Protein AF-A0A9X7UBG2-F1 (afdb_monomer)

Sequence (138 aa):
MLVGFPLSFCSSIQIGGALCTTSTKRLILLAQLKHALGKHALEEENAIYPAMRQHGLLAESYTLHAEHGYVKQYLYKLTDLVKDNDAFQLKLANFRCDIETHMRDEEHDLFPRLKLALEKADGDYLARRMNQEGLKLA

Nearest PDB structures (foldseek):
  1zww-assembly1_B  TM=4.017E-01  e=1.071E+00  Mus musculus
  4jps-assembly1_B  TM=2.992E-01  e=3.348E+00  Homo sapiens
  5vlr-assembly2_B  TM=2.593E-01  e=7.871E+00  Homo sapiens

Mean predicted aligned error: 8.25 Å

Foldseek 3Di:
DDDDDDPDDPDDPDPDPDLVVQLVVLVVVLVVVCLVLVLVCQLCVFFVLVLCCVLVNVVVSVVLNVLVVVLVVLSVVLNVCSSPVPVNVVSVVVSVVSVVVSVCCVVPPVVVVSVVSDDPVVVVVSVVSSVVSSVVSD

pLDDT: mean 88.34, std 19.59, range [34.12, 98.5]

Radius of gyration: 23.53 Å; Cα contacts (8 Å, |Δi|>4): 71; chains: 1; bounding box: 85×21×51 Å

Solvent-accessible surface area (backbone atoms only — not comparable to full-atom values): 7860 Å² total; per-residue (Å²): 135,91,83,85,82,82,91,80,80,92,69,85,76,79,87,79,71,68,67,64,60,55,30,50,53,48,52,54,53,49,52,52,49,51,50,54,52,50,29,54,50,43,17,34,68,74,29,50,37,57,47,29,46,75,58,78,36,48,69,58,34,52,50,54,55,52,50,53,54,52,54,54,50,48,58,53,52,50,62,76,25,52,84,41,64,68,64,30,50,55,53,49,53,54,49,49,53,52,50,61,46,52,53,46,49,37,69,74,45,52,49,55,52,49,56,71,60,41,55,72,70,56,47,60,48,48,56,52,46,23,54,58,44,33,59,78,68,107

Organism: Sphingobium yanoikuyae (NCBI:txid13690)

Structure (mmCIF, N/CA/C/O backbone):
data_AF-A0A9X7UBG2-F1
#
_entry.id   AF-A0A9X7UBG2-F1
#
loop_
_atom_site.group_PDB
_atom_site.id
_atom_site.type_symbol
_atom_site.label_atom_id
_atom_site.label_alt_id
_atom_site.label_comp_id
_atom_site.label_asym_id
_atom_site.label_entity_id
_atom_site.label_seq_id
_atom_site.pdbx_PDB_ins_code
_atom_site.Cartn_x
_atom_site.Cartn_y
_atom_site.Cartn_z
_atom_site.occupancy
_atom_site.B_iso_or_equiv
_atom_site.auth_seq_id
_atom_site.auth_comp_id
_atom_site.auth_asym_id
_atom_site.auth_atom_id
_atom_site.pdbx_PDB_model_num
ATOM 1 N N . MET A 1 1 ? -67.925 -5.664 27.340 1.00 38.84 1 MET A N 1
ATOM 2 C CA . MET A 1 1 ? -66.690 -6.388 27.715 1.00 38.84 1 MET A CA 1
ATOM 3 C C . MET A 1 1 ? -65.550 -5.651 27.010 1.00 38.84 1 MET A C 1
ATOM 5 O O . MET A 1 1 ? -65.383 -5.857 25.824 1.00 38.84 1 MET A O 1
ATOM 9 N N . LEU A 1 2 ? -64.967 -4.552 27.505 1.00 38.53 2 LEU A N 1
ATOM 10 C CA . LEU A 1 2 ? -64.178 -4.355 28.733 1.00 38.53 2 LEU A CA 1
ATOM 11 C C . LEU A 1 2 ? -63.195 -5.495 28.998 1.00 38.53 2 LEU A C 1
ATOM 13 O O . LEU A 1 2 ? -63.617 -6.491 29.570 1.00 38.53 2 LEU A O 1
ATOM 17 N N . VAL A 1 3 ? -61.952 -5.341 28.519 1.00 41.19 3 VAL A N 1
ATOM 18 C CA . VAL A 1 3 ? -60.650 -5.256 29.241 1.00 41.19 3 VAL A CA 1
ATOM 19 C C . VAL A 1 3 ? -59.547 -5.319 28.158 1.00 41.19 3 VAL A C 1
ATOM 21 O O . VAL A 1 3 ? -59.622 -6.155 27.272 1.00 41.19 3 VAL A O 1
ATOM 24 N N . GLY A 1 4 ? -58.570 -4.421 28.018 1.00 34.66 4 GLY A N 1
ATOM 25 C CA . GLY A 1 4 ? -57.716 -3.806 29.030 1.00 34.66 4 GLY A CA 1
ATOM 26 C C . GLY A 1 4 ? -56.304 -4.398 28.894 1.00 34.66 4 GLY A C 1
ATOM 27 O O . GLY A 1 4 ? -55.947 -5.267 29.677 1.00 34.66 4 GLY A O 1
ATOM 28 N N . PHE A 1 5 ? -55.524 -3.983 27.885 1.00 35.00 5 PHE A N 1
ATOM 29 C CA . PHE A 1 5 ? -54.097 -4.331 27.792 1.00 35.00 5 PHE A CA 1
ATOM 30 C C . PHE A 1 5 ? -53.282 -3.239 28.502 1.00 35.00 5 PHE A C 1
ATOM 32 O O . PHE A 1 5 ? -53.457 -2.061 28.177 1.00 35.00 5 PHE A O 1
ATOM 39 N N . PRO A 1 6 ? -52.441 -3.578 29.492 1.00 44.09 6 PRO A N 1
ATOM 40 C CA . PRO A 1 6 ? -51.779 -2.578 30.309 1.00 44.09 6 PRO A CA 1
ATOM 41 C C . PRO A 1 6 ? -50.622 -1.926 29.547 1.00 44.09 6 PRO A C 1
ATOM 43 O O . PRO A 1 6 ? -49.704 -2.587 29.064 1.00 44.09 6 PRO A O 1
ATOM 46 N N . LEU A 1 7 ? -50.648 -0.595 29.517 1.00 42.06 7 LEU A N 1
ATOM 47 C CA . LEU A 1 7 ? -49.446 0.226 29.469 1.00 42.06 7 LEU A CA 1
ATOM 48 C C . LEU A 1 7 ? -48.700 0.022 30.792 1.00 42.06 7 LEU A C 1
ATOM 50 O O . LEU A 1 7 ? -49.203 0.437 31.832 1.00 42.06 7 LEU A O 1
ATOM 54 N N . SER A 1 8 ? -47.542 -0.638 30.743 1.00 39.44 8 SER A N 1
ATOM 55 C CA . SER A 1 8 ? -46.339 -0.371 31.551 1.00 39.44 8 SER A CA 1
ATOM 56 C C . SER A 1 8 ? -45.512 -1.649 31.698 1.00 39.44 8 SER A C 1
ATOM 58 O O . SER A 1 8 ? -45.844 -2.540 32.475 1.00 39.44 8 SER A O 1
ATOM 60 N N . PHE A 1 9 ? -44.390 -1.709 30.985 1.00 34.12 9 PHE A N 1
ATOM 61 C CA . PHE A 1 9 ? -43.187 -2.320 31.537 1.00 34.12 9 PHE A CA 1
ATOM 62 C C . PHE A 1 9 ? -41.977 -1.556 31.004 1.00 34.12 9 PHE A C 1
ATOM 64 O O . PHE A 1 9 ? -41.339 -1.922 30.021 1.00 34.12 9 PHE A O 1
ATOM 71 N N . CYS A 1 10 ? -41.693 -0.427 31.652 1.00 42.75 10 CYS A N 1
ATOM 72 C CA . CYS A 1 10 ? -40.337 0.090 31.685 1.00 42.75 10 CYS A CA 1
ATOM 73 C C . CYS A 1 10 ? -39.539 -0.873 32.569 1.00 42.75 10 CYS A C 1
ATOM 75 O O . CYS A 1 10 ? -39.692 -0.873 33.787 1.00 42.75 10 CYS A O 1
ATOM 77 N N . SER A 1 11 ? -38.743 -1.737 31.950 1.00 36.78 11 SER A N 1
ATOM 78 C CA . SER A 1 11 ? -37.726 -2.504 32.657 1.00 36.78 11 SER A CA 1
ATOM 79 C C . SER A 1 11 ? -36.544 -2.706 31.724 1.00 36.78 11 SER A C 1
ATOM 81 O O . SER A 1 11 ? -36.512 -3.621 30.908 1.00 36.78 11 SER A O 1
ATOM 83 N N . SER A 1 12 ? -35.607 -1.767 31.824 1.00 41.56 12 SER A N 1
ATOM 84 C CA . SER A 1 12 ? -34.174 -2.035 31.928 1.00 41.56 12 SER A CA 1
ATOM 85 C C . SER A 1 12 ? -33.688 -3.304 31.223 1.00 41.56 12 SER A C 1
ATOM 87 O O . SER A 1 12 ? -33.341 -4.290 31.871 1.00 41.56 12 SER A O 1
ATOM 89 N N . ILE A 1 13 ? -33.600 -3.267 29.892 1.00 40.12 13 ILE A N 1
ATOM 90 C CA . ILE A 1 13 ? -32.719 -4.192 29.181 1.00 40.12 13 ILE A CA 1
ATOM 91 C C . ILE A 1 13 ? -31.291 -3.727 29.455 1.00 40.12 13 ILE A C 1
ATOM 93 O O . ILE A 1 13 ? -30.871 -2.640 29.062 1.00 40.12 13 ILE A O 1
ATOM 97 N N . GLN A 1 14 ? -30.575 -4.559 30.204 1.00 43.22 14 GLN A N 1
ATOM 98 C CA . GLN A 1 14 ? -29.175 -4.403 30.568 1.00 43.22 14 GLN A CA 1
ATOM 99 C C . GLN A 1 14 ? -28.290 -4.254 29.319 1.00 43.22 14 GLN A C 1
ATOM 101 O O . GLN A 1 14 ? -27.798 -5.235 28.763 1.00 43.22 14 GLN A O 1
ATOM 106 N N . ILE A 1 15 ? -27.997 -3.015 28.927 1.00 49.28 15 ILE A N 1
ATOM 107 C CA . ILE A 1 15 ? -26.828 -2.693 28.103 1.00 49.28 15 ILE A CA 1
ATOM 108 C C . ILE A 1 15 ? -25.630 -2.607 29.053 1.00 49.28 15 ILE A C 1
ATOM 110 O O . ILE A 1 15 ? -25.264 -1.533 29.514 1.00 49.28 15 ILE A O 1
ATOM 114 N N . GLY A 1 16 ? -25.065 -3.753 29.437 1.00 41.94 16 GLY A N 1
ATOM 115 C CA . GLY A 1 16 ? -23.962 -3.760 30.410 1.00 41.94 16 GLY A CA 1
ATOM 116 C C . GLY A 1 16 ? -22.938 -4.889 30.306 1.00 41.94 16 GLY A C 1
ATOM 117 O O . GLY A 1 16 ? -21.889 -4.781 30.928 1.00 41.94 16 GLY A O 1
ATOM 118 N N . GLY A 1 17 ? -23.183 -5.951 29.527 1.00 42.47 17 GLY A N 1
ATOM 119 C CA . GLY A 1 17 ? -22.313 -7.144 29.543 1.00 42.47 17 GLY A CA 1
ATOM 120 C C . G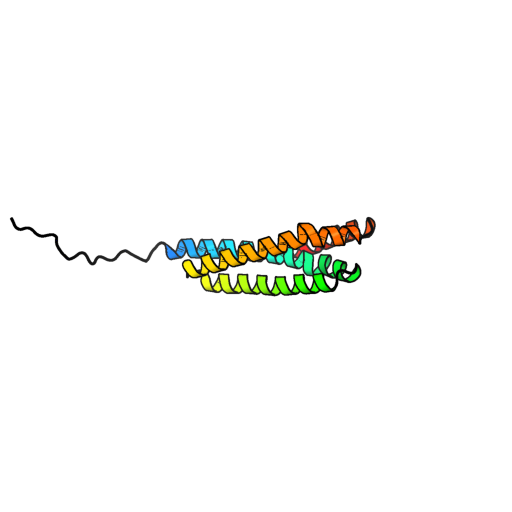LY A 1 17 ? -21.634 -7.519 28.221 1.00 42.47 17 GLY A C 1
ATOM 121 O O . GLY A 1 17 ? -20.519 -8.031 28.230 1.00 42.47 17 GLY A O 1
ATOM 122 N N . ALA A 1 18 ? -22.264 -7.257 27.071 1.00 49.97 18 ALA A N 1
ATOM 123 C CA . ALA A 1 18 ? -21.814 -7.802 25.779 1.00 49.97 18 ALA A CA 1
ATOM 124 C C . ALA A 1 18 ? -20.815 -6.912 25.007 1.00 49.97 18 ALA A C 1
ATOM 126 O O . ALA A 1 18 ? -20.151 -7.373 24.074 1.00 49.97 18 ALA A O 1
ATOM 127 N N . LEU A 1 19 ? -20.681 -5.637 25.387 1.00 51.12 19 LEU A N 1
ATOM 128 C CA . LEU A 1 19 ? -19.834 -4.679 24.665 1.00 51.12 19 LEU A CA 1
ATOM 129 C C . LEU A 1 19 ? -18.331 -4.955 24.873 1.00 51.12 19 LEU A C 1
ATOM 131 O O . LEU A 1 19 ? -17.526 -4.758 23.963 1.00 51.12 19 LEU A O 1
ATOM 135 N N . CYS A 1 20 ? -17.955 -5.465 26.053 1.00 58.25 20 CYS A N 1
ATOM 136 C CA . CYS A 1 20 ? -16.562 -5.695 26.446 1.00 58.25 20 CYS A CA 1
ATOM 137 C C . CYS A 1 20 ? -15.910 -6.857 25.672 1.00 58.25 20 CYS A C 1
ATOM 139 O O . CYS A 1 20 ? -14.753 -6.758 25.258 1.00 58.25 20 CYS A O 1
ATOM 141 N N . THR A 1 21 ? -16.654 -7.929 25.380 1.00 63.06 21 THR A N 1
ATOM 142 C CA . THR A 1 21 ? -16.121 -9.116 24.685 1.00 63.06 21 THR A CA 1
ATOM 143 C C . THR A 1 21 ? -15.973 -8.886 23.179 1.00 63.06 21 THR A C 1
ATOM 145 O O . THR A 1 21 ? -14.944 -9.229 22.594 1.00 63.06 21 THR A O 1
ATOM 148 N N . THR A 1 22 ? -16.952 -8.227 22.550 1.00 79.50 22 THR A N 1
ATOM 149 C CA . THR A 1 22 ? -16.932 -7.929 21.107 1.00 79.50 22 THR A CA 1
ATOM 150 C C . THR A 1 22 ? -15.878 -6.876 20.757 1.00 79.50 22 THR A C 1
ATOM 152 O O . THR A 1 22 ? -15.122 -7.062 19.803 1.00 79.50 22 THR A O 1
ATOM 155 N N . SER A 1 23 ? -15.765 -5.809 21.557 1.00 83.62 23 SER A N 1
ATOM 156 C CA . SER A 1 23 ? -14.714 -4.789 21.406 1.00 83.62 23 SER A CA 1
ATOM 157 C C . SER A 1 23 ? -13.316 -5.394 21.565 1.00 83.62 23 SER A C 1
ATOM 159 O O . SER A 1 23 ? -12.428 -5.116 20.763 1.00 83.62 23 SER A O 1
ATOM 161 N N . THR A 1 24 ? -13.117 -6.256 22.566 1.00 90.50 24 THR A N 1
ATOM 162 C CA . THR A 1 24 ? -11.827 -6.933 22.782 1.00 90.50 24 THR A CA 1
ATOM 163 C C . THR A 1 24 ? -11.462 -7.833 21.604 1.00 90.50 24 THR A C 1
ATOM 165 O O . THR A 1 24 ? -10.340 -7.767 21.104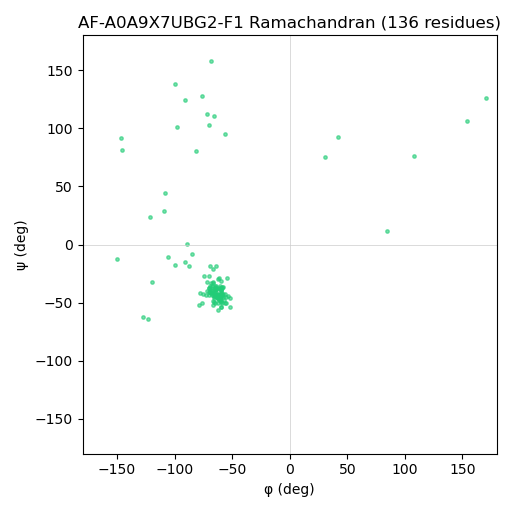 1.00 90.50 24 THR A O 1
ATOM 168 N N . LYS A 1 25 ? -12.418 -8.618 21.086 1.00 92.94 25 LYS A N 1
ATOM 169 C CA . LYS A 1 25 ? -12.191 -9.445 19.892 1.00 92.94 25 LYS A CA 1
ATOM 170 C C . LYS A 1 25 ? -11.810 -8.599 18.672 1.00 92.94 25 LYS A C 1
ATOM 172 O O . LYS A 1 25 ? -10.884 -8.964 17.953 1.00 92.94 25 LYS A O 1
ATOM 177 N N . ARG A 1 26 ? -12.480 -7.460 18.449 1.00 94.75 26 ARG A N 1
ATOM 178 C CA . ARG A 1 26 ? -12.131 -6.525 17.363 1.00 94.75 26 ARG A CA 1
ATOM 179 C C . ARG A 1 26 ? -10.726 -5.972 17.507 1.00 94.75 26 ARG A C 1
ATOM 181 O O . ARG A 1 26 ? -10.017 -5.923 16.515 1.00 94.75 26 ARG A O 1
ATOM 188 N N . LEU A 1 27 ? -10.322 -5.585 18.714 1.00 95.56 27 LEU A N 1
ATOM 189 C CA . LEU A 1 27 ? -8.974 -5.079 18.969 1.00 95.56 27 LEU A CA 1
ATOM 190 C C . LEU A 1 27 ? -7.904 -6.118 18.624 1.00 95.56 27 LEU A C 1
ATOM 192 O O . LEU A 1 27 ? -6.934 -5.779 17.952 1.00 95.56 27 LEU A O 1
ATOM 196 N N . ILE A 1 28 ? -8.105 -7.379 19.021 1.00 96.44 28 ILE A N 1
ATOM 197 C CA . ILE A 1 28 ? -7.180 -8.477 18.704 1.00 96.44 28 ILE A CA 1
ATOM 198 C C . ILE A 1 28 ? -7.088 -8.688 17.187 1.00 96.44 28 ILE A C 1
ATOM 200 O O . ILE A 1 28 ? -5.991 -8.701 16.633 1.00 96.44 28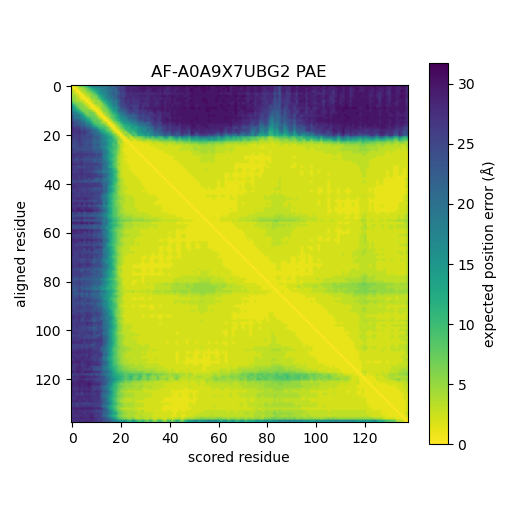 ILE A O 1
ATOM 204 N N . LEU A 1 29 ? -8.231 -8.799 16.503 1.00 96.94 29 LEU A N 1
ATOM 205 C CA . LEU A 1 29 ? -8.264 -8.999 15.051 1.00 96.94 29 LEU A CA 1
ATOM 206 C C . LEU A 1 29 ? -7.684 -7.798 14.291 1.00 96.94 29 LEU A C 1
ATOM 208 O O . LEU A 1 29 ? -6.963 -7.974 13.316 1.00 96.94 29 LEU A O 1
ATOM 212 N N . LEU A 1 30 ? -7.952 -6.574 14.750 1.00 97.12 30 LEU A N 1
ATOM 213 C CA . LEU A 1 30 ? -7.397 -5.365 14.148 1.00 97.12 30 LEU A CA 1
ATOM 214 C C . LEU A 1 30 ? -5.881 -5.284 14.359 1.00 97.12 30 LEU A C 1
ATOM 216 O O . LEU A 1 30 ? -5.176 -4.839 13.461 1.00 97.12 30 LEU A O 1
ATOM 220 N N . ALA A 1 31 ? -5.362 -5.735 15.504 1.00 97.62 31 ALA A N 1
ATOM 221 C CA . ALA A 1 31 ? -3.921 -5.833 15.728 1.00 97.62 31 ALA A CA 1
ATOM 222 C C . ALA A 1 31 ? -3.264 -6.844 14.772 1.00 97.62 31 ALA A C 1
ATOM 224 O O . ALA A 1 31 ? -2.239 -6.531 14.171 1.00 97.62 31 ALA A O 1
ATOM 225 N N . GLN A 1 32 ? -3.886 -8.010 14.567 1.00 97.81 32 GLN A N 1
ATOM 226 C CA . GLN A 1 32 ? -3.425 -9.002 13.588 1.00 97.81 32 GLN A CA 1
ATOM 227 C C . GLN A 1 32 ? -3.454 -8.447 12.160 1.00 97.81 32 GLN A C 1
ATOM 229 O O . GLN A 1 32 ? -2.480 -8.597 11.426 1.00 97.81 32 GLN A O 1
ATOM 234 N N . LEU A 1 33 ? -4.529 -7.747 11.787 1.00 97.75 33 LEU A N 1
ATOM 235 C CA . LEU A 1 33 ? -4.656 -7.118 10.473 1.00 97.75 33 LEU A CA 1
ATOM 236 C C . LEU A 1 33 ? -3.593 -6.032 10.255 1.00 97.75 33 LEU A C 1
ATOM 238 O O . LEU A 1 33 ? -2.957 -6.004 9.207 1.00 97.75 33 LEU A O 1
ATOM 242 N N . LYS A 1 34 ? -3.352 -5.173 11.255 1.00 98.06 34 LYS A N 1
ATOM 243 C CA . LYS A 1 34 ? -2.282 -4.162 11.216 1.00 98.06 34 LYS A CA 1
ATOM 244 C C . LYS A 1 34 ? -0.911 -4.792 11.017 1.00 98.06 34 LYS A C 1
ATOM 246 O O . LYS A 1 34 ? -0.111 -4.262 10.257 1.00 98.06 34 LYS A O 1
ATOM 251 N N . HIS A 1 35 ? -0.641 -5.893 11.709 1.00 97.75 35 HIS A N 1
ATOM 252 C CA . HIS A 1 35 ? 0.624 -6.600 11.584 1.00 97.75 35 HIS A CA 1
ATOM 253 C C . HIS A 1 35 ? 0.791 -7.213 10.186 1.00 97.75 35 HIS A C 1
ATOM 255 O O . HIS A 1 35 ? 1.800 -6.960 9.535 1.00 97.75 35 HIS A O 1
ATOM 261 N N . ALA A 1 36 ? -0.221 -7.935 9.694 1.00 97.69 36 ALA A N 1
ATOM 262 C CA . ALA A 1 36 ? -0.191 -8.554 8.370 1.00 97.69 36 ALA A CA 1
ATOM 263 C C . ALA A 1 36 ? -0.016 -7.518 7.246 1.00 97.69 36 ALA A C 1
ATOM 265 O O . ALA A 1 36 ? 0.885 -7.654 6.422 1.00 97.69 36 ALA A O 1
ATOM 266 N N . LEU A 1 37 ? -0.814 -6.444 7.256 1.00 98.00 37 LEU A N 1
ATOM 267 C CA . LEU A 1 37 ? -0.710 -5.372 6.261 1.00 98.00 37 LEU A CA 1
ATOM 268 C C . LEU A 1 37 ? 0.580 -4.560 6.410 1.00 98.00 37 LEU A C 1
ATOM 270 O O . LEU A 1 37 ? 1.135 -4.108 5.418 1.00 98.00 37 LEU A O 1
ATOM 274 N N . GLY A 1 38 ? 1.081 -4.382 7.636 1.00 97.75 38 GLY A N 1
ATOM 275 C CA . GLY A 1 38 ? 2.367 -3.729 7.873 1.00 97.75 38 GLY A CA 1
ATOM 276 C C . GLY A 1 38 ? 3.536 -4.520 7.288 1.00 97.75 38 GLY A C 1
ATOM 277 O O . GLY A 1 38 ? 4.442 -3.924 6.714 1.00 97.75 38 GLY A O 1
ATOM 278 N N . LYS A 1 39 ? 3.495 -5.853 7.392 1.00 97.88 39 LYS A N 1
ATOM 279 C CA . LYS A 1 39 ? 4.478 -6.738 6.762 1.00 97.88 39 LYS A CA 1
ATOM 280 C C . LYS A 1 39 ? 4.409 -6.670 5.237 1.00 97.88 39 LYS A C 1
ATOM 282 O O . LYS A 1 39 ? 5.437 -6.433 4.617 1.00 97.88 39 LYS A O 1
ATOM 287 N N . HIS A 1 40 ? 3.216 -6.815 4.666 1.00 97.56 40 HIS A N 1
ATOM 288 C CA . HIS A 1 40 ? 2.979 -6.703 3.223 1.00 97.56 40 HIS A CA 1
ATOM 289 C C . HIS A 1 40 ? 3.484 -5.362 2.665 1.00 97.56 40 HIS A C 1
ATOM 291 O O . HIS A 1 40 ? 4.345 -5.336 1.789 1.00 97.56 40 HIS A O 1
ATOM 297 N N . ALA A 1 41 ? 3.100 -4.247 3.296 1.00 97.81 41 ALA A N 1
ATOM 298 C CA . ALA A 1 41 ? 3.572 -2.929 2.890 1.00 97.81 41 ALA A CA 1
ATOM 299 C C . ALA A 1 41 ? 5.099 -2.781 2.995 1.00 97.81 41 ALA A C 1
ATOM 301 O O . ALA A 1 41 ? 5.709 -2.114 2.165 1.00 97.81 41 ALA A O 1
ATOM 302 N N . LEU A 1 42 ? 5.740 -3.394 3.997 1.00 98.25 42 LEU A N 1
ATOM 303 C CA . LEU A 1 42 ? 7.197 -3.360 4.129 1.00 98.25 42 LEU A CA 1
ATOM 304 C C . LEU A 1 42 ? 7.894 -4.117 2.988 1.00 98.25 42 LEU A C 1
ATOM 306 O O . LEU A 1 42 ? 8.906 -3.643 2.471 1.00 98.25 42 LEU A O 1
ATOM 310 N N . GLU A 1 43 ? 7.359 -5.276 2.601 1.00 98.50 43 GLU A N 1
ATOM 311 C CA . GLU A 1 43 ? 7.851 -6.075 1.475 1.00 98.50 43 GLU A CA 1
ATOM 312 C C . GLU A 1 43 ? 7.796 -5.270 0.166 1.00 98.50 43 GLU A C 1
ATOM 314 O O . GLU A 1 43 ? 8.777 -5.214 -0.583 1.00 98.50 43 GLU A O 1
ATOM 319 N N . GLU A 1 44 ? 6.697 -4.564 -0.077 1.00 98.44 44 GLU A N 1
ATOM 320 C CA . GLU A 1 44 ? 6.507 -3.788 -1.300 1.00 98.44 44 GLU A CA 1
ATOM 321 C C . GLU A 1 44 ? 7.281 -2.475 -1.317 1.00 98.44 44 GLU A C 1
ATOM 323 O O . GLU A 1 44 ? 8.032 -2.208 -2.259 1.00 98.44 44 GLU A O 1
ATOM 328 N N . GLU A 1 45 ? 7.171 -1.670 -0.258 1.00 98.31 45 GLU A N 1
ATOM 329 C CA . GLU A 1 45 ? 7.790 -0.345 -0.187 1.00 98.31 45 GLU A CA 1
ATOM 330 C C . GLU A 1 45 ? 9.329 -0.421 -0.263 1.00 98.31 45 GLU A C 1
ATOM 332 O O . GLU A 1 45 ? 9.962 0.489 -0.814 1.00 98.31 45 GLU A O 1
ATOM 337 N N . ASN A 1 46 ? 9.933 -1.522 0.211 1.00 98.44 46 ASN A N 1
ATOM 338 C CA . ASN A 1 46 ? 11.391 -1.693 0.277 1.00 98.44 46 ASN A CA 1
ATOM 339 C C . ASN A 1 46 ? 11.991 -2.639 -0.779 1.00 98.44 46 ASN A C 1
ATOM 341 O O . ASN A 1 46 ? 13.226 -2.678 -0.932 1.00 98.44 46 ASN A O 1
ATOM 345 N N . ALA A 1 47 ? 11.163 -3.393 -1.509 1.00 98.31 47 ALA A N 1
ATOM 346 C CA . ALA A 1 47 ? 11.618 -4.278 -2.582 1.00 98.31 47 ALA A CA 1
ATOM 347 C C . ALA A 1 47 ? 10.880 -4.028 -3.902 1.00 98.31 47 ALA A C 1
ATOM 349 O O . ALA A 1 47 ? 11.521 -3.620 -4.874 1.00 98.31 47 ALA A O 1
ATOM 350 N N . ILE A 1 48 ? 9.559 -4.222 -3.938 1.00 98.44 48 ILE A N 1
ATOM 351 C CA . ILE A 1 48 ? 8.771 -4.172 -5.180 1.00 98.44 48 ILE A CA 1
ATOM 352 C C . ILE A 1 48 ? 8.744 -2.768 -5.786 1.00 98.44 48 ILE A C 1
ATOM 354 O O . ILE A 1 48 ? 9.124 -2.595 -6.941 1.00 98.44 48 ILE A O 1
ATOM 358 N N . TYR A 1 49 ? 8.382 -1.742 -5.019 1.00 98.38 49 TYR A N 1
ATOM 359 C CA . TYR A 1 49 ? 8.270 -0.370 -5.520 1.00 98.38 49 TYR A CA 1
ATOM 360 C C . TYR A 1 49 ? 9.614 0.199 -6.003 1.00 98.38 49 TYR A C 1
ATOM 362 O O . TYR A 1 49 ? 9.652 0.805 -7.076 1.00 98.38 49 TYR A O 1
ATOM 370 N N . PRO A 1 50 ? 10.749 -0.005 -5.301 1.00 98.19 50 PRO A N 1
ATOM 371 C CA . PRO A 1 50 ? 12.064 0.304 -5.856 1.00 98.19 50 PRO A CA 1
ATOM 372 C C . PRO A 1 50 ? 12.333 -0.362 -7.212 1.00 98.19 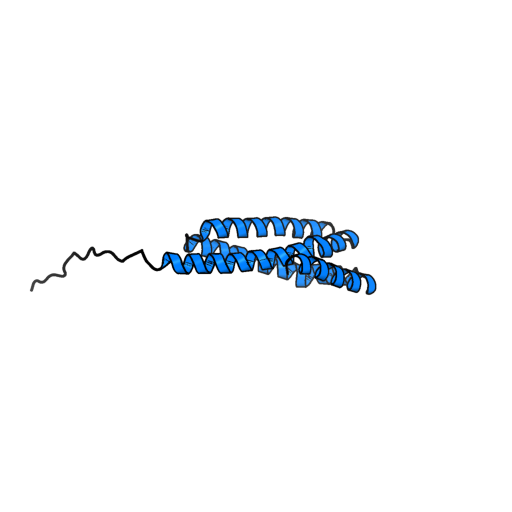50 PRO A C 1
ATOM 374 O O . PRO A 1 50 ? 12.797 0.323 -8.123 1.00 98.19 50 PRO A O 1
ATOM 377 N N . ALA A 1 51 ? 12.003 -1.648 -7.366 1.00 98.12 51 ALA A N 1
ATOM 378 C CA . ALA A 1 51 ? 12.176 -2.355 -8.633 1.00 98.12 51 ALA A CA 1
ATOM 379 C C . ALA A 1 51 ? 11.251 -1.791 -9.725 1.00 98.12 51 ALA A C 1
ATOM 381 O O . ALA A 1 51 ? 11.714 -1.482 -10.818 1.00 98.12 51 ALA A O 1
ATOM 382 N N . MET A 1 52 ? 9.976 -1.534 -9.424 1.00 98.44 52 MET A N 1
ATOM 383 C CA . MET A 1 52 ? 9.049 -0.873 -10.354 1.00 98.44 52 MET A CA 1
ATOM 384 C C . MET A 1 52 ? 9.629 0.434 -10.908 1.00 98.44 52 MET A C 1
ATOM 386 O O . MET A 1 52 ? 9.628 0.649 -12.119 1.00 98.44 52 MET A O 1
ATOM 390 N N . ARG A 1 53 ? 10.211 1.279 -10.047 1.00 97.81 53 ARG A N 1
ATOM 391 C CA . ARG A 1 53 ? 10.839 2.541 -10.476 1.00 97.81 53 ARG A CA 1
ATOM 392 C C . ARG A 1 53 ? 12.045 2.338 -11.391 1.00 97.81 53 ARG A C 1
ATOM 394 O O . ARG A 1 53 ? 12.253 3.143 -12.293 1.00 97.81 53 ARG A O 1
ATOM 401 N N . GLN A 1 54 ? 12.829 1.286 -11.168 1.00 97.00 54 GLN A N 1
ATOM 402 C CA . GLN A 1 54 ? 13.991 0.956 -11.998 1.00 97.00 54 GLN A CA 1
ATOM 403 C C . GLN A 1 54 ? 13.596 0.362 -13.357 1.00 97.00 54 GLN A C 1
ATOM 405 O O . GLN A 1 54 ? 14.324 0.544 -14.329 1.00 97.00 54 GLN A O 1
ATOM 410 N N . HIS A 1 55 ? 12.431 -0.284 -13.439 1.00 96.88 55 HIS A N 1
ATOM 411 C CA . HIS A 1 55 ? 11.961 -1.012 -14.621 1.00 96.88 55 HIS A CA 1
ATOM 412 C C . HIS A 1 55 ? 10.791 -0.317 -15.344 1.00 96.88 55 HIS A C 1
ATOM 414 O O . HIS A 1 55 ? 9.979 -0.963 -16.001 1.00 96.88 55 HIS A O 1
ATOM 420 N N . GLY A 1 56 ? 10.710 1.017 -15.257 1.00 96.19 56 GLY A N 1
ATOM 421 C CA . GLY A 1 56 ? 9.807 1.826 -16.088 1.00 96.19 56 GLY A CA 1
ATOM 422 C C . GLY A 1 56 ? 8.365 1.966 -15.584 1.00 96.19 56 GLY A C 1
ATOM 423 O O . GLY A 1 56 ? 7.530 2.487 -16.315 1.00 96.19 56 GLY A O 1
ATOM 424 N N . LEU A 1 57 ? 8.077 1.565 -14.343 1.00 97.62 57 LEU A N 1
ATOM 425 C CA . LEU A 1 57 ? 6.761 1.660 -13.688 1.00 97.62 57 LEU A CA 1
ATOM 426 C C . LEU A 1 57 ? 6.761 2.736 -12.584 1.00 97.62 57 LEU A C 1
ATOM 428 O O . LEU A 1 57 ? 6.330 2.515 -11.449 1.00 97.62 57 LEU A O 1
ATOM 432 N N . LEU A 1 58 ? 7.347 3.900 -12.885 1.00 97.94 58 LEU A N 1
ATOM 433 C CA . LEU A 1 58 ? 7.556 4.975 -11.908 1.00 97.94 58 LEU A CA 1
ATOM 434 C C . LEU A 1 58 ? 6.235 5.576 -11.411 1.00 97.94 58 LEU A C 1
ATOM 436 O O . LEU A 1 58 ? 6.076 5.781 -10.209 1.00 97.94 58 LEU A O 1
ATOM 440 N N . ALA A 1 59 ? 5.309 5.869 -12.326 1.00 98.19 59 ALA A N 1
ATOM 441 C CA . ALA A 1 59 ? 4.034 6.493 -11.983 1.00 98.19 59 ALA A CA 1
ATOM 442 C C . ALA A 1 59 ? 3.174 5.549 -11.132 1.00 98.19 59 ALA A C 1
ATOM 444 O O . ALA A 1 59 ? 2.647 5.955 -10.100 1.00 98.19 59 ALA A O 1
ATOM 445 N N . GLU A 1 60 ? 3.117 4.276 -11.516 1.00 98.31 60 GLU A N 1
ATOM 446 C CA . GLU A 1 60 ? 2.394 3.226 -10.806 1.00 98.31 60 GLU A CA 1
ATOM 447 C C . GLU A 1 60 ? 2.967 3.010 -9.404 1.00 98.31 60 GLU A C 1
ATOM 449 O O . GLU A 1 60 ? 2.216 2.959 -8.435 1.00 98.31 60 GLU A O 1
ATOM 454 N N . SER A 1 61 ? 4.299 2.999 -9.264 1.00 98.19 61 SER A N 1
ATOM 455 C CA . SER A 1 61 ? 4.941 2.919 -7.949 1.00 98.19 61 SER A CA 1
ATOM 456 C C . SER A 1 61 ? 4.549 4.077 -7.023 1.00 98.19 61 SER A C 1
ATOM 458 O O . SER A 1 61 ? 4.445 3.863 -5.815 1.00 98.19 61 SER A O 1
A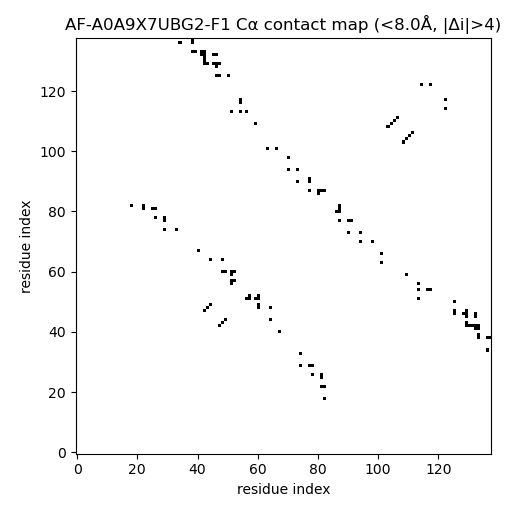TOM 460 N N . TYR A 1 62 ? 4.365 5.294 -7.545 1.00 98.06 62 TYR A N 1
ATOM 461 C CA . TYR A 1 62 ? 3.917 6.422 -6.726 1.00 98.06 62 TYR A CA 1
ATOM 462 C C . TYR A 1 62 ? 2.452 6.298 -6.320 1.00 98.06 62 TYR A C 1
ATOM 464 O O . TYR A 1 62 ? 2.127 6.601 -5.171 1.00 98.06 62 TYR A O 1
ATOM 472 N N . THR A 1 63 ? 1.594 5.830 -7.227 1.00 98.00 63 THR A N 1
ATOM 473 C CA . THR A 1 63 ? 0.185 5.562 -6.926 1.00 98.00 63 THR A CA 1
ATOM 474 C C . THR A 1 63 ? 0.055 4.526 -5.812 1.00 98.00 63 THR A C 1
ATOM 476 O O . THR A 1 63 ? -0.526 4.840 -4.775 1.00 98.00 63 THR A O 1
ATOM 479 N N . LEU A 1 64 ? 0.687 3.354 -5.951 1.00 97.88 64 LEU A N 1
ATOM 480 C CA . LEU A 1 64 ? 0.618 2.290 -4.941 1.00 97.88 64 LEU A CA 1
ATOM 481 C C . LEU A 1 64 ? 1.157 2.746 -3.572 1.00 97.88 64 LEU A C 1
ATOM 483 O O . LEU A 1 64 ? 0.562 2.494 -2.523 1.00 97.88 64 LEU A O 1
ATOM 487 N N . HIS A 1 65 ? 2.249 3.517 -3.561 1.00 97.44 65 HIS A N 1
ATOM 488 C CA . HIS A 1 65 ? 2.787 4.060 -2.313 1.00 97.44 65 HIS A CA 1
ATOM 489 C C . HIS A 1 65 ? 1.831 5.063 -1.640 1.00 97.44 65 HIS A C 1
ATOM 491 O O . HIS A 1 65 ? 1.746 5.115 -0.411 1.00 97.44 65 HIS A O 1
ATOM 497 N N . ALA A 1 66 ? 1.095 5.862 -2.419 1.00 97.81 66 ALA A N 1
ATOM 498 C CA . ALA A 1 66 ? 0.066 6.752 -1.884 1.00 97.81 66 ALA A CA 1
ATOM 499 C C . ALA A 1 66 ? -1.127 5.962 -1.316 1.00 97.81 66 ALA A C 1
ATOM 501 O O . ALA A 1 66 ? -1.633 6.304 -0.242 1.00 97.81 66 ALA A O 1
ATOM 502 N N . GLU A 1 67 ? -1.526 4.871 -1.975 1.00 97.69 67 GLU A N 1
ATOM 503 C CA . GLU A 1 67 ? -2.583 3.963 -1.513 1.00 97.69 67 GLU A CA 1
ATOM 504 C C . GLU A 1 67 ? -2.273 3.344 -0.147 1.00 97.69 67 GLU A C 1
ATOM 506 O O . GLU A 1 67 ? -3.135 3.327 0.739 1.00 97.69 67 GLU A O 1
ATOM 511 N N . HIS A 1 68 ? -1.015 2.977 0.111 1.00 97.62 68 HIS A N 1
ATOM 512 C CA . HIS A 1 68 ? -0.579 2.528 1.440 1.00 97.62 68 HIS A CA 1
ATOM 513 C C . HIS A 1 68 ? -0.786 3.588 2.532 1.00 97.6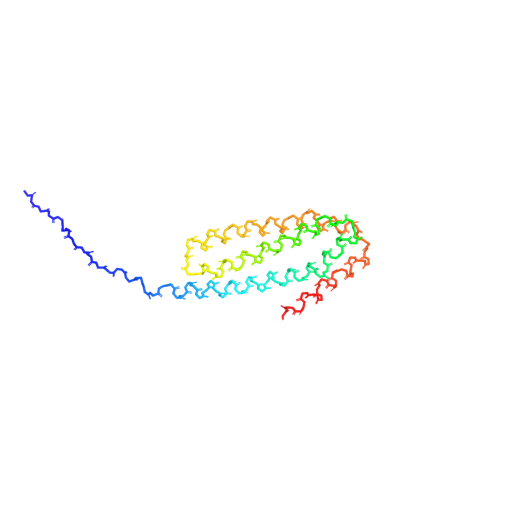2 68 HIS A C 1
ATOM 515 O O . HIS A 1 68 ? -1.060 3.262 3.694 1.00 97.62 68 HIS A O 1
ATOM 521 N N . GLY A 1 69 ? -0.692 4.873 2.181 1.00 97.44 69 GLY A N 1
ATOM 522 C CA . GLY A 1 69 ? -1.053 5.974 3.072 1.00 97.44 69 GLY A CA 1
ATOM 523 C C . GLY A 1 69 ? -2.523 5.913 3.500 1.00 97.44 69 GLY A C 1
ATOM 524 O O . GLY A 1 69 ? -2.832 6.041 4.691 1.00 97.44 69 GLY A O 1
ATOM 525 N N . TYR A 1 70 ? -3.430 5.640 2.559 1.00 97.75 70 TYR A N 1
ATOM 526 C CA . TYR A 1 70 ? -4.856 5.476 2.848 1.00 97.75 70 TYR A CA 1
ATOM 527 C C . TYR A 1 70 ? -5.141 4.211 3.668 1.00 97.75 70 TYR A C 1
ATOM 529 O O . TYR A 1 70 ? -5.934 4.271 4.611 1.00 97.75 70 TYR A O 1
ATOM 537 N N . VAL A 1 71 ? -4.438 3.099 3.419 1.00 98.00 71 VAL A N 1
ATOM 538 C CA . VAL A 1 71 ? -4.516 1.880 4.254 1.00 98.00 71 VAL A CA 1
ATOM 539 C C . VAL A 1 71 ? -4.172 2.193 5.716 1.00 98.00 71 VAL A C 1
ATOM 541 O O . VAL A 1 71 ? -4.927 1.854 6.635 1.00 98.00 71 VAL A O 1
ATOM 544 N N . LYS A 1 72 ? -3.072 2.920 5.955 1.00 97.25 72 LYS A N 1
ATOM 545 C CA . LYS A 1 72 ? -2.661 3.361 7.302 1.00 97.25 72 LYS A CA 1
ATOM 546 C C . LYS A 1 72 ? -3.738 4.248 7.949 1.00 97.25 72 LYS A C 1
ATOM 548 O O . LYS A 1 72 ? -4.048 4.082 9.133 1.00 97.25 72 LYS A O 1
ATOM 553 N N . GLN A 1 73 ? -4.380 5.127 7.175 1.00 98.19 73 GLN A N 1
ATOM 554 C CA . GLN A 1 73 ? -5.498 5.953 7.644 1.00 98.19 73 GLN A CA 1
ATOM 555 C C . GLN A 1 73 ? -6.740 5.122 8.019 1.00 98.19 73 GLN A C 1
ATOM 557 O O . GLN A 1 73 ? -7.373 5.398 9.045 1.00 98.19 73 GLN A O 1
ATOM 562 N N . TYR A 1 74 ? -7.092 4.097 7.236 1.00 98.50 74 TYR A N 1
ATOM 563 C CA . TYR A 1 74 ? -8.184 3.172 7.559 1.00 98.50 74 TYR A CA 1
ATOM 564 C C . TYR A 1 74 ? -7.944 2.456 8.886 1.00 98.50 74 TYR A C 1
ATOM 566 O O . TYR A 1 74 ? -8.820 2.465 9.752 1.00 98.50 74 TYR A O 1
ATOM 574 N N . LEU A 1 75 ? -6.748 1.897 9.077 1.00 98.25 75 LEU A N 1
ATOM 575 C CA . LEU A 1 75 ? -6.372 1.182 10.299 1.00 98.25 75 LEU A CA 1
ATOM 576 C C . LEU A 1 75 ? -6.383 2.092 11.535 1.00 98.25 75 LEU A C 1
ATOM 578 O O . LEU A 1 75 ? -6.802 1.662 12.615 1.00 98.25 75 LEU A O 1
ATOM 582 N N . TYR A 1 76 ? -5.964 3.352 11.382 1.00 97.94 76 TYR A N 1
ATOM 583 C CA . TYR A 1 76 ? -6.099 4.371 12.424 1.00 97.94 76 TYR A CA 1
ATOM 584 C C . TYR A 1 76 ? -7.575 4.582 12.791 1.00 97.94 76 TYR A C 1
ATOM 586 O O . TYR A 1 76 ? -7.957 4.371 13.940 1.00 97.94 76 TYR A O 1
ATOM 594 N N . LYS A 1 77 ? -8.439 4.867 11.809 1.00 98.25 77 LYS A N 1
ATOM 595 C CA . LYS A 1 77 ? -9.868 5.121 12.062 1.00 98.25 77 LYS A CA 1
ATOM 596 C C . LYS A 1 77 ? -10.618 3.915 12.618 1.00 98.25 77 LYS A C 1
ATOM 598 O O . LYS A 1 77 ? -11.438 4.077 13.514 1.00 98.25 77 LYS A O 1
ATOM 603 N N . LEU A 1 78 ? -10.319 2.706 12.152 1.00 98.06 78 LEU A N 1
ATOM 604 C CA . LEU A 1 78 ? -10.902 1.483 12.712 1.00 98.06 78 LEU A CA 1
ATOM 605 C C . LEU A 1 78 ? -10.536 1.289 14.188 1.00 98.06 78 LEU A C 1
ATOM 607 O O . LEU A 1 78 ? -11.324 0.711 14.931 1.00 98.06 78 LEU A O 1
ATOM 611 N N . THR A 1 79 ? -9.380 1.798 14.628 1.00 96.44 79 THR A N 1
ATOM 612 C CA . THR A 1 79 ? -8.972 1.753 16.042 1.00 96.44 79 THR A CA 1
ATOM 613 C C . THR A 1 79 ? -9.850 2.658 16.899 1.00 96.44 79 THR A C 1
ATOM 615 O O . THR A 1 79 ? -10.283 2.241 17.971 1.00 96.44 79 THR A O 1
ATOM 618 N N . ASP A 1 80 ? -10.165 3.857 16.409 1.00 96.62 80 ASP A N 1
ATOM 619 C CA . ASP A 1 80 ? -11.039 4.804 17.112 1.00 96.62 80 ASP A CA 1
ATOM 620 C C . ASP A 1 80 ? -12.484 4.282 17.208 1.00 96.62 80 ASP A C 1
ATOM 622 O O . ASP A 1 80 ? -13.185 4.528 18.189 1.00 96.62 80 ASP A O 1
ATOM 626 N N . LEU A 1 81 ? -12.925 3.518 16.203 1.00 96.50 81 LEU A N 1
ATOM 627 C CA . LEU A 1 81 ? -14.306 3.050 16.068 1.00 96.50 81 LEU A CA 1
ATOM 628 C C . LEU A 1 81 ? -14.598 1.713 16.764 1.00 96.50 81 LEU A C 1
ATOM 630 O O . LEU A 1 81 ? -15.731 1.253 16.714 1.00 96.50 81 LEU A O 1
ATOM 634 N N . VAL A 1 82 ? -13.644 1.059 17.438 1.00 94.75 82 VAL A N 1
ATOM 635 C CA . VAL A 1 82 ? -13.843 -0.318 17.957 1.00 94.75 82 VAL A CA 1
ATOM 636 C C . VAL A 1 82 ? -15.075 -0.499 18.861 1.00 94.75 82 VAL A C 1
ATOM 638 O O . VAL A 1 82 ? -15.654 -1.591 18.886 1.00 94.75 82 VAL A O 1
ATOM 641 N N . LYS A 1 83 ? -15.494 0.563 19.567 1.00 93.81 83 LYS A N 1
ATOM 642 C CA . LYS A 1 83 ? -16.680 0.585 20.445 1.00 93.81 83 LYS A CA 1
ATOM 643 C C . LYS A 1 83 ? -17.985 0.951 19.725 1.00 93.81 83 LYS A C 1
ATOM 645 O O . LYS A 1 83 ? -19.049 0.654 20.258 1.00 93.81 83 LYS A O 1
ATOM 650 N N . ASP A 1 84 ? -17.911 1.556 18.543 1.00 94.88 84 ASP A N 1
ATOM 651 C CA . ASP A 1 84 ? -19.059 1.940 17.718 1.00 94.88 84 ASP A CA 1
ATOM 652 C C . ASP A 1 84 ? -19.294 0.867 16.650 1.00 94.88 84 ASP A C 1
ATOM 654 O O . ASP A 1 84 ? -18.563 0.769 15.668 1.00 94.88 84 ASP A O 1
ATOM 658 N N . ASN A 1 85 ? -20.283 -0.003 16.870 1.00 91.81 85 ASN A N 1
ATOM 659 C CA . ASN A 1 85 ? -20.542 -1.130 15.977 1.00 91.81 85 ASN A CA 1
ATOM 660 C C . ASN A 1 85 ? -20.833 -0.703 14.538 1.00 91.81 85 ASN A C 1
ATOM 662 O O . ASN A 1 85 ? -20.223 -1.250 13.621 1.00 91.81 85 ASN A O 1
ATOM 666 N N . ASP A 1 86 ? -21.747 0.238 14.343 1.00 95.81 86 ASP A N 1
ATOM 667 C CA . ASP A 1 86 ? -22.292 0.521 13.018 1.00 95.81 86 ASP A CA 1
ATOM 668 C C . ASP A 1 86 ? -21.267 1.289 12.180 1.00 95.81 86 ASP A C 1
ATOM 670 O O . ASP A 1 86 ? -20.992 0.918 11.034 1.00 95.81 86 ASP A O 1
ATOM 674 N N . ALA A 1 87 ? -20.598 2.278 12.784 1.00 96.88 87 ALA A N 1
ATOM 675 C CA . ALA A 1 87 ? -19.517 3.003 12.124 1.00 96.88 87 ALA A CA 1
ATOM 676 C C . ALA A 1 87 ? -18.311 2.095 11.828 1.00 96.88 87 ALA A C 1
ATOM 678 O O . ALA A 1 87 ? -17.710 2.200 10.754 1.00 96.88 87 ALA A O 1
ATOM 679 N N . PHE A 1 88 ? -17.964 1.177 12.741 1.00 96.56 88 PHE A N 1
ATOM 680 C CA . PHE A 1 88 ? -16.882 0.215 12.519 1.00 96.56 88 PHE A CA 1
ATOM 681 C C . PHE A 1 88 ? -17.182 -0.711 11.339 1.00 96.56 88 PHE A C 1
ATOM 683 O O . PHE A 1 88 ? -16.318 -0.891 10.484 1.00 96.56 88 PHE A O 1
ATOM 690 N N . GLN A 1 89 ? -18.392 -1.277 11.265 1.00 96.19 89 GLN A N 1
ATOM 691 C CA . GLN A 1 89 ? -18.776 -2.183 10.176 1.00 96.19 89 GLN A CA 1
ATOM 692 C C . GLN A 1 89 ? -18.759 -1.478 8.821 1.00 96.19 89 GLN A C 1
ATOM 694 O O . GLN A 1 89 ? -18.184 -2.004 7.870 1.00 96.19 89 GLN A O 1
ATOM 699 N N . LEU A 1 90 ? -19.314 -0.265 8.744 1.00 97.94 90 LEU A N 1
ATOM 700 C CA . LEU A 1 90 ? -19.287 0.525 7.514 1.00 97.94 90 LEU A CA 1
ATOM 701 C C . LEU A 1 90 ? -17.847 0.828 7.074 1.00 97.94 90 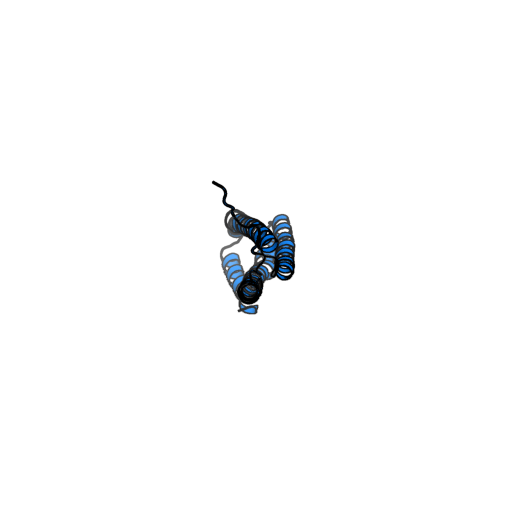LEU A C 1
ATOM 703 O O . LEU A 1 90 ? -17.489 0.621 5.916 1.00 97.94 90 LEU A O 1
ATOM 707 N N . LYS A 1 91 ? -16.990 1.274 8.004 1.00 98.19 91 LYS A N 1
ATOM 708 C CA . LYS A 1 91 ? -15.588 1.586 7.694 1.00 98.19 91 LYS A CA 1
ATOM 709 C C . LYS A 1 91 ? -14.802 0.340 7.285 1.00 98.19 91 LYS A C 1
ATOM 711 O O . LYS A 1 91 ? -13.967 0.438 6.390 1.00 98.19 91 LYS A O 1
ATOM 716 N N . LEU A 1 92 ? -15.071 -0.808 7.911 1.00 97.94 92 LEU A N 1
ATOM 717 C CA . LEU A 1 92 ? -14.437 -2.085 7.587 1.00 97.94 92 LEU A CA 1
ATOM 718 C C . LEU A 1 92 ? -14.855 -2.591 6.201 1.00 97.94 92 LEU A C 1
ATOM 720 O O . LEU A 1 92 ? -14.003 -3.083 5.468 1.00 97.94 92 LEU A O 1
ATOM 724 N N . ALA A 1 93 ? -16.130 -2.449 5.828 1.00 98.25 93 ALA A N 1
ATOM 725 C CA . ALA A 1 93 ? -16.619 -2.829 4.504 1.00 98.25 93 ALA A CA 1
ATOM 726 C C . ALA A 1 93 ? -15.947 -2.005 3.394 1.00 98.25 93 ALA A C 1
ATOM 728 O O . ALA A 1 93 ? -15.445 -2.578 2.429 1.00 98.25 93 ALA A O 1
ATOM 729 N N . ASN A 1 94 ? -15.855 -0.684 3.576 1.00 98.38 94 ASN A N 1
ATOM 730 C CA . ASN A 1 94 ? -15.150 0.190 2.634 1.00 98.38 94 ASN A CA 1
ATOM 731 C C . ASN A 1 94 ? -13.660 -0.162 2.560 1.00 98.38 94 ASN A C 1
ATOM 733 O O . ASN A 1 94 ? -13.115 -0.316 1.475 1.00 98.38 94 ASN A O 1
ATOM 737 N N . PHE A 1 95 ? -13.016 -0.369 3.713 1.00 98.50 95 PHE A N 1
ATOM 738 C CA . PHE A 1 95 ? -11.604 -0.743 3.757 1.00 98.50 95 PHE A CA 1
ATOM 739 C C . PHE A 1 95 ? -11.320 -2.049 3.014 1.00 98.50 95 PHE A C 1
ATOM 741 O O . PHE A 1 95 ? -10.340 -2.153 2.285 1.00 98.50 95 PHE A O 1
ATOM 748 N N . ARG A 1 96 ? -12.194 -3.044 3.194 1.00 98.19 96 ARG A N 1
ATOM 749 C CA . ARG A 1 96 ? -12.098 -4.321 2.496 1.00 98.19 96 ARG A CA 1
ATOM 750 C C . ARG A 1 96 ? -12.196 -4.140 0.982 1.00 98.19 96 ARG A C 1
ATOM 752 O O . ARG A 1 96 ? -11.384 -4.720 0.277 1.00 98.19 96 ARG A O 1
ATOM 759 N N . CYS A 1 97 ? -13.156 -3.347 0.505 1.00 98.25 97 CYS A N 1
ATOM 760 C CA . CYS A 1 97 ? -13.308 -3.055 -0.921 1.00 98.25 97 CYS A CA 1
ATOM 761 C C . CYS A 1 97 ? -12.037 -2.425 -1.508 1.00 98.25 97 CYS A C 1
ATOM 763 O O . CYS A 1 97 ? -11.570 -2.855 -2.561 1.00 98.25 97 CYS A O 1
ATOM 765 N N . ASP A 1 98 ? -11.454 -1.452 -0.804 1.00 97.56 98 ASP A N 1
ATOM 766 C CA . ASP A 1 98 ? -10.251 -0.756 -1.263 1.00 97.56 98 ASP A CA 1
ATOM 767 C C . ASP A 1 98 ? -9.029 -1.694 -1.281 1.00 97.56 98 ASP A C 1
ATOM 769 O O . ASP A 1 98 ? -8.313 -1.730 -2.277 1.00 97.56 98 ASP A O 1
ATOM 773 N N . ILE A 1 99 ? -8.832 -2.525 -0.245 1.00 97.56 99 ILE A N 1
ATOM 774 C CA . ILE A 1 99 ? -7.758 -3.540 -0.233 1.00 97.56 99 ILE A CA 1
ATOM 775 C C . ILE A 1 99 ? -7.942 -4.554 -1.366 1.00 97.56 99 ILE A C 1
ATOM 777 O O . ILE A 1 99 ? -6.994 -4.858 -2.080 1.00 97.56 99 ILE A O 1
ATOM 781 N N . GLU A 1 100 ? -9.151 -5.092 -1.544 1.00 97.69 100 GLU A N 1
ATOM 782 C CA . GLU A 1 100 ? -9.423 -6.088 -2.589 1.00 97.69 100 GLU A CA 1
ATOM 783 C C . GLU A 1 100 ? -9.307 -5.503 -4.005 1.00 97.69 100 GLU A C 1
ATOM 785 O O . GLU A 1 100 ? -9.149 -6.261 -4.964 1.00 97.69 100 GLU A O 1
ATOM 790 N N . THR A 1 101 ? -9.415 -4.181 -4.154 1.00 97.31 101 THR A N 1
ATOM 791 C CA . THR A 1 101 ? -9.154 -3.482 -5.419 1.00 97.31 101 THR A CA 1
ATOM 792 C C . THR A 1 101 ? -7.652 -3.334 -5.632 1.00 97.31 101 THR A C 1
ATOM 794 O O . THR A 1 101 ? -7.149 -3.825 -6.636 1.00 97.31 101 THR A O 1
ATOM 797 N N . HIS A 1 102 ? -6.936 -2.791 -4.643 1.00 97.06 102 HIS A N 1
ATOM 798 C CA . HIS A 1 102 ? -5.478 -2.650 -4.657 1.00 97.06 102 HIS A CA 1
ATOM 799 C C . HIS A 1 102 ? -4.768 -3.976 -4.981 1.00 97.06 102 HIS A C 1
ATOM 801 O O . HIS A 1 102 ? -4.062 -4.069 -5.982 1.00 97.06 102 HIS A O 1
ATOM 807 N N . MET A 1 103 ? -5.066 -5.045 -4.231 1.00 97.00 103 MET A N 1
ATOM 808 C CA . MET A 1 103 ? -4.482 -6.372 -4.468 1.00 97.00 103 MET A CA 1
ATOM 809 C C . MET A 1 103 ? -4.772 -6.895 -5.880 1.00 97.00 103 MET A C 1
ATOM 811 O O . MET A 1 103 ? -3.944 -7.561 -6.493 1.00 97.00 103 MET A O 1
ATOM 815 N N . ARG A 1 104 ? -5.968 -6.622 -6.414 1.00 98.06 104 ARG A N 1
ATOM 816 C CA . ARG A 1 104 ? -6.357 -7.094 -7.747 1.00 98.06 104 ARG A CA 1
ATOM 817 C C . ARG A 1 104 ? -5.574 -6.377 -8.837 1.00 98.06 104 ARG A C 1
ATOM 819 O O . ARG A 1 104 ? -5.195 -7.044 -9.797 1.00 98.06 104 ARG A O 1
ATOM 826 N N . ASP A 1 105 ? -5.361 -5.074 -8.691 1.00 97.06 105 ASP A N 1
ATOM 827 C CA . ASP A 1 105 ? -4.584 -4.267 -9.631 1.00 97.06 105 ASP A CA 1
ATOM 828 C C . ASP A 1 105 ? -3.109 -4.694 -9.613 1.00 97.06 105 ASP A C 1
ATOM 830 O O . ASP A 1 105 ? -2.489 -4.889 -10.663 1.00 97.06 105 ASP A O 1
ATOM 834 N N . GLU A 1 106 ? -2.565 -4.952 -8.427 1.00 97.88 106 GLU A N 1
ATOM 835 C CA . GLU A 1 106 ? -1.219 -5.490 -8.264 1.00 97.88 106 GLU A CA 1
ATOM 836 C C . GLU A 1 106 ? -1.052 -6.875 -8.900 1.00 97.88 106 GLU A C 1
ATOM 838 O O . GLU A 1 106 ? -0.205 -7.064 -9.778 1.00 97.88 106 GLU A O 1
ATOM 843 N N . GLU A 1 107 ? -1.878 -7.844 -8.499 1.00 97.69 107 GLU A N 1
ATOM 844 C CA . GLU A 1 107 ? -1.742 -9.245 -8.907 1.00 97.69 107 GLU A CA 1
ATOM 845 C C . GLU A 1 107 ? -2.050 -9.471 -10.393 1.00 97.69 107 GLU A C 1
ATOM 847 O O . GLU A 1 107 ? -1.412 -10.318 -11.028 1.00 97.69 107 GLU A O 1
ATOM 852 N N . HIS A 1 108 ? -3.017 -8.742 -10.961 1.00 98.25 108 HIS A N 1
ATOM 853 C CA . HIS A 1 108 ? -3.480 -8.984 -12.332 1.00 98.25 108 HIS A CA 1
ATOM 854 C C . HIS A 1 108 ? -2.896 -8.036 -13.379 1.00 98.25 108 HIS A C 1
ATOM 856 O O . HIS A 1 108 ? -2.943 -8.384 -14.560 1.00 98.25 108 HIS A O 1
ATOM 862 N N . ASP A 1 109 ? -2.339 -6.888 -12.990 1.00 98.00 109 ASP A N 1
ATOM 863 C CA . ASP A 1 109 ? -1.738 -5.940 -13.935 1.00 98.00 109 ASP A CA 1
ATOM 864 C C . ASP A 1 109 ? -0.273 -5.637 -13.606 1.00 98.00 109 ASP A C 1
ATOM 866 O O . ASP A 1 109 ? 0.637 -5.973 -14.375 1.00 98.00 109 ASP A O 1
ATOM 870 N N . LEU A 1 110 ? -0.015 -5.030 -12.449 1.00 98.00 110 LEU A N 1
ATOM 871 C CA . LEU A 1 110 ? 1.271 -4.384 -12.188 1.00 98.00 110 LEU A CA 1
ATOM 872 C C . LEU A 1 110 ? 2.409 -5.385 -11.966 1.00 98.00 110 LEU A C 1
ATOM 874 O O . LEU A 1 110 ? 3.490 -5.220 -12.541 1.00 98.00 110 LEU A O 1
ATOM 878 N N . PHE A 1 111 ? 2.186 -6.451 -11.197 1.00 97.31 111 PHE A N 1
ATOM 879 C CA . PHE A 1 111 ? 3.201 -7.481 -10.964 1.00 97.31 111 PHE A CA 1
ATOM 880 C C . PHE A 1 111 ? 3.488 -8.321 -12.217 1.00 97.31 111 PHE A C 1
ATOM 882 O O . PHE A 1 111 ? 4.668 -8.558 -12.498 1.00 97.31 111 PHE A O 1
ATOM 889 N N . PRO A 1 112 ? 2.490 -8.727 -13.033 1.00 97.81 112 PRO A N 1
ATOM 890 C CA . PRO A 1 112 ? 2.748 -9.305 -14.351 1.00 97.81 112 PRO A CA 1
ATOM 891 C C . PRO A 1 112 ? 3.595 -8.406 -15.258 1.00 97.81 112 PRO A C 1
ATOM 893 O O . PRO A 1 112 ? 4.562 -8.882 -15.858 1.00 97.81 112 PRO A O 1
ATOM 896 N N . ARG A 1 113 ? 3.286 -7.105 -15.326 1.00 97.81 113 ARG A N 1
ATOM 897 C CA . ARG A 1 113 ? 4.061 -6.129 -16.111 1.00 97.81 113 ARG A CA 1
ATOM 898 C C . ARG A 1 113 ? 5.495 -5.998 -15.605 1.00 97.81 113 ARG A C 1
ATOM 900 O O . ARG A 1 113 ? 6.423 -6.057 -16.409 1.00 97.81 113 ARG A O 1
ATOM 907 N N . LEU A 1 114 ? 5.687 -5.896 -14.289 1.00 97.94 114 LEU A N 1
ATOM 908 C CA . LEU A 1 114 ? 7.016 -5.877 -13.675 1.00 97.94 114 LEU A CA 1
ATOM 909 C C . LEU A 1 114 ? 7.798 -7.153 -14.011 1.00 97.94 114 LEU A C 1
ATOM 911 O O . LEU A 1 114 ? 8.956 -7.081 -14.407 1.00 97.94 114 LEU A O 1
ATOM 915 N N . LYS A 1 115 ? 7.155 -8.321 -13.918 1.00 96.62 115 LYS A N 1
ATOM 916 C CA . LYS A 1 115 ? 7.776 -9.608 -14.248 1.00 96.62 115 LYS A CA 1
ATOM 917 C C . LYS A 1 115 ? 8.227 -9.685 -15.707 1.00 96.62 115 LYS A C 1
ATOM 919 O O . LYS A 1 115 ? 9.274 -10.264 -15.970 1.00 96.62 115 LYS A O 1
ATOM 924 N N . LEU A 1 116 ? 7.465 -9.114 -16.642 1.00 96.69 116 LEU A N 1
ATOM 925 C CA . LEU A 1 116 ? 7.846 -9.040 -18.059 1.00 96.69 116 LEU A CA 1
ATOM 926 C C . LEU A 1 116 ? 9.019 -8.081 -18.311 1.00 96.69 116 LEU A C 1
ATOM 928 O O . LEU A 1 116 ? 9.759 -8.277 -19.272 1.00 96.69 116 LEU A O 1
ATOM 932 N N . ALA A 1 117 ? 9.190 -7.065 -17.464 1.00 95.00 117 ALA A N 1
ATOM 933 C CA . ALA A 1 117 ? 10.274 -6.089 -17.559 1.00 95.00 117 ALA A CA 1
ATOM 934 C C . ALA A 1 117 ? 11.588 -6.545 -16.891 1.00 95.00 117 ALA A C 1
ATOM 936 O O . ALA A 1 117 ? 12.605 -5.858 -17.013 1.00 95.00 117 ALA A O 1
ATOM 937 N N . LEU A 1 118 ? 11.573 -7.672 -16.173 1.00 95.25 118 LEU A N 1
ATOM 938 C CA . LEU A 1 118 ? 12.721 -8.217 -15.451 1.00 95.25 118 LEU A CA 1
ATOM 939 C C . LEU A 1 118 ? 13.396 -9.340 -16.242 1.00 95.25 118 LEU A C 1
ATOM 941 O O . LEU A 1 118 ? 12.742 -10.252 -16.753 1.00 95.25 118 LEU A O 1
ATOM 945 N N . GLU A 1 119 ? 14.728 -9.343 -16.250 1.00 91.88 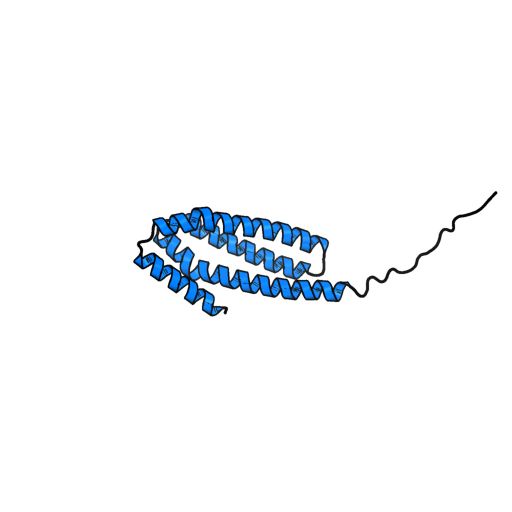119 GLU A N 1
ATOM 946 C CA . GLU A 1 119 ? 15.473 -10.553 -16.582 1.00 91.88 119 GLU A CA 1
ATOM 947 C C . GLU A 1 119 ? 15.300 -11.601 -15.474 1.00 91.88 119 GLU A C 1
ATOM 949 O O . GLU A 1 119 ? 15.009 -11.289 -14.315 1.00 91.88 119 GLU A O 1
ATOM 954 N N . LYS A 1 120 ? 15.523 -12.882 -15.797 1.00 86.38 120 LYS A N 1
ATOM 955 C CA . LYS A 1 120 ? 15.328 -13.968 -14.824 1.00 86.38 120 LYS A CA 1
ATOM 956 C C . LYS A 1 120 ? 16.155 -13.770 -13.543 1.00 86.38 120 LYS A C 1
ATOM 958 O O . LYS A 1 120 ? 15.645 -14.007 -12.450 1.00 86.38 120 LYS A O 1
ATOM 963 N N . ALA A 1 121 ? 17.419 -13.359 -13.674 1.00 85.06 121 ALA A N 1
ATOM 964 C CA . ALA A 1 121 ? 18.307 -13.159 -12.528 1.00 85.06 121 ALA A CA 1
ATOM 965 C C . ALA A 1 121 ? 17.822 -12.024 -11.607 1.00 85.06 121 ALA A C 1
ATOM 967 O O . ALA A 1 121 ? 17.878 -12.168 -10.382 1.00 85.06 121 ALA A O 1
ATOM 968 N N . ASP A 1 122 ? 17.280 -10.950 -12.185 1.00 92.00 122 ASP A N 1
ATOM 969 C CA . ASP A 1 122 ? 16.713 -9.826 -11.438 1.00 92.00 122 ASP A CA 1
ATOM 970 C C . ASP A 1 122 ? 15.417 -10.225 -10.729 1.00 92.00 122 ASP A C 1
ATOM 972 O O . ASP A 1 122 ? 15.208 -9.858 -9.573 1.00 92.00 122 ASP A O 1
ATOM 976 N N . GLY A 1 123 ? 14.589 -11.063 -11.362 1.00 95.00 123 GLY A N 1
ATOM 977 C CA . GLY A 1 123 ? 13.408 -11.655 -10.726 1.00 95.00 123 GLY A CA 1
ATOM 978 C C . GLY A 1 123 ? 13.754 -12.511 -9.500 1.00 95.00 123 GLY A C 1
ATOM 979 O O . GLY A 1 123 ? 13.161 -12.339 -8.433 1.00 95.00 123 GLY A O 1
ATOM 980 N N . ASP A 1 124 ? 14.761 -13.385 -9.613 1.00 95.69 124 ASP A N 1
ATOM 981 C CA . ASP A 1 124 ? 15.231 -14.222 -8.497 1.00 95.69 124 ASP A CA 1
ATOM 982 C C . ASP A 1 124 ? 15.876 -13.375 -7.375 1.00 95.69 124 ASP A C 1
ATOM 984 O O . ASP A 1 124 ? 15.792 -13.707 -6.187 1.00 95.69 124 ASP A O 1
ATOM 988 N N . TYR A 1 125 ? 16.538 -12.265 -7.720 1.00 96.44 125 TYR A N 1
ATOM 989 C CA . TYR A 1 125 ? 17.032 -11.291 -6.744 1.00 96.44 125 TYR A CA 1
ATOM 990 C C . TYR A 1 125 ? 15.887 -10.569 -6.026 1.00 96.44 125 TYR A C 1
ATOM 992 O O . TYR A 1 125 ? 15.883 -10.522 -4.792 1.00 96.44 125 TYR A O 1
ATOM 1000 N N . LEU A 1 126 ? 14.904 -10.065 -6.772 1.00 97.62 126 LEU A N 1
ATOM 1001 C CA . LEU A 1 126 ? 13.765 -9.331 -6.231 1.00 97.62 126 LEU A CA 1
ATOM 1002 C C . LEU A 1 126 ? 12.947 -10.193 -5.266 1.00 97.62 126 LEU A C 1
ATOM 1004 O O . LEU A 1 126 ? 12.662 -9.753 -4.153 1.00 97.62 126 LEU A O 1
ATOM 1008 N N . ALA A 1 127 ? 12.655 -11.443 -5.631 1.00 96.56 127 ALA A N 1
ATOM 1009 C CA . ALA A 1 127 ? 11.929 -12.370 -4.764 1.00 96.56 127 ALA A CA 1
ATOM 1010 C C . ALA A 1 127 ? 12.667 -12.623 -3.438 1.00 96.56 127 ALA A C 1
ATOM 1012 O O . ALA A 1 127 ? 12.058 -12.642 -2.366 1.00 96.56 127 ALA A O 1
ATOM 1013 N N . ARG A 1 128 ? 13.998 -12.782 -3.472 1.00 97.88 128 ARG A N 1
ATOM 1014 C CA . ARG A 1 128 ? 14.802 -12.920 -2.244 1.00 97.88 128 ARG A CA 1
ATOM 1015 C C . ARG A 1 128 ? 14.773 -11.648 -1.406 1.00 97.88 128 ARG A C 1
ATOM 1017 O O . ARG A 1 128 ? 14.617 -11.744 -0.192 1.00 97.88 128 ARG A O 1
ATOM 1024 N N . ARG A 1 129 ? 14.904 -10.480 -2.039 1.00 97.81 129 ARG A N 1
ATOM 1025 C CA . ARG A 1 129 ? 14.860 -9.183 -1.356 1.00 97.81 129 ARG A CA 1
ATOM 1026 C C . ARG A 1 129 ? 13.512 -8.959 -0.671 1.00 97.81 129 ARG A C 1
ATOM 1028 O O . ARG A 1 129 ? 13.498 -8.608 0.500 1.00 97.81 129 ARG A O 1
ATOM 1035 N N . MET A 1 130 ? 12.405 -9.228 -1.358 1.00 97.81 130 MET A N 1
ATOM 1036 C CA . MET A 1 130 ? 11.055 -9.127 -0.797 1.00 97.81 130 MET A CA 1
ATOM 1037 C C . MET A 1 130 ? 10.915 -9.992 0.464 1.00 97.81 130 MET A C 1
ATOM 1039 O O . MET A 1 130 ? 10.578 -9.486 1.528 1.00 97.81 130 MET A O 1
ATOM 1043 N N . ASN A 1 131 ? 11.312 -11.268 0.393 1.00 96.88 131 ASN A N 1
ATOM 1044 C CA . ASN A 1 131 ? 11.285 -12.165 1.554 1.00 96.88 131 ASN A CA 1
ATOM 1045 C C . ASN A 1 131 ? 12.165 -11.673 2.723 1.00 96.88 131 ASN A C 1
ATOM 1047 O O . ASN A 1 131 ? 11.789 -11.818 3.884 1.00 96.88 131 ASN A O 1
ATOM 1051 N N . GLN A 1 132 ? 13.335 -11.085 2.440 1.00 98.06 132 GLN A N 1
ATOM 1052 C CA . GLN A 1 132 ? 14.207 -10.503 3.471 1.00 98.06 132 GLN A CA 1
ATOM 1053 C C . GLN 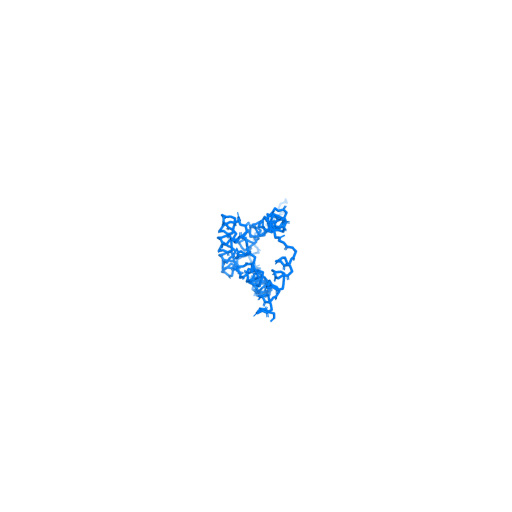A 1 132 ? 13.557 -9.318 4.189 1.00 98.06 132 GLN A C 1
ATOM 1055 O O . GLN A 1 132 ? 13.729 -9.177 5.398 1.00 98.06 132 GLN A O 1
ATOM 1060 N N . GLU A 1 133 ? 12.823 -8.472 3.464 1.00 98.25 133 GLU A N 1
ATOM 1061 C CA . GLU A 1 133 ? 12.065 -7.369 4.059 1.00 98.25 133 GLU A CA 1
ATOM 1062 C C . GLU A 1 133 ? 10.944 -7.904 4.958 1.00 98.25 133 GLU A C 1
ATOM 1064 O O . GLU A 1 133 ? 10.832 -7.481 6.108 1.00 98.25 133 GLU A O 1
ATOM 1069 N N . GLY A 1 134 ? 10.207 -8.918 4.500 1.00 95.12 134 GLY A N 1
ATOM 1070 C CA . GLY A 1 134 ? 9.145 -9.566 5.272 1.00 95.12 134 GLY A CA 1
ATOM 1071 C C . GLY A 1 134 ? 9.602 -10.179 6.594 1.00 95.12 134 GLY A C 1
ATOM 1072 O O . GLY A 1 134 ? 8.899 -10.094 7.602 1.00 95.12 134 GLY A O 1
ATOM 1073 N N . LEU A 1 135 ? 10.799 -10.771 6.622 1.00 96.19 135 LEU A N 1
ATOM 1074 C CA . LEU A 1 135 ? 11.376 -11.368 7.833 1.00 96.19 135 LEU A CA 1
ATOM 1075 C C . LEU A 1 135 ? 11.654 -10.350 8.949 1.00 96.19 135 LEU A C 1
ATOM 1077 O O . LEU A 1 135 ? 11.780 -10.745 10.105 1.00 96.19 135 LEU A O 1
ATOM 1081 N N . LYS A 1 136 ? 11.726 -9.048 8.645 1.00 96.19 136 LYS A N 1
ATOM 1082 C CA . LYS A 1 136 ? 11.936 -7.998 9.659 1.00 96.19 136 LYS A CA 1
ATOM 1083 C C . LYS A 1 136 ? 10.730 -7.810 10.580 1.00 96.19 136 LYS A C 1
ATOM 1085 O O . LYS A 1 136 ? 10.872 -7.218 11.646 1.00 96.19 136 LYS A O 1
ATOM 1090 N N . LEU A 1 137 ? 9.561 -8.286 10.156 1.00 91.44 137 LEU A N 1
ATOM 1091 C CA . LEU A 1 137 ? 8.306 -8.238 10.903 1.00 91.44 137 LEU A CA 1
ATOM 1092 C C . LEU A 1 137 ? 7.732 -9.647 11.135 1.00 91.44 137 LEU A C 1
ATOM 1094 O O . LEU A 1 137 ? 6.524 -9.774 11.296 1.00 91.44 137 LEU A O 1
ATOM 1098 N N . ALA A 1 138 ? 8.565 -10.693 11.102 1.00 73.94 138 ALA A N 1
ATOM 1099 C CA . ALA A 1 138 ? 8.161 -12.072 11.397 1.00 73.94 138 ALA A CA 1
ATOM 1100 C C . ALA A 1 138 ? 8.127 -12.381 12.902 1.00 73.94 138 ALA A C 1
ATOM 1102 O O . ALA A 1 138 ? 8.864 -11.719 13.670 1.00 73.94 138 ALA A O 1
#

InterPro domains:
  IPR012312 Hemerythrin-like [PF01814] (26-114)

Secondary structure (DSSP, 8-state):
---------------SSSHHHHHHHHHHHHHHHHHHHHHHHHHIIIIIHHHHHHTT-HHHHHHHHHHHHHHHHHHHHHHHTTT-HHHHHHHHHHHHHHHHHHHHHIIIIIHHHHHHHS-HHHHHHHHHHHHHHHGGG-